Protein AF-A0A9X4E853-F1 (afdb_monomer_lite)

Sequence (182 aa):
MMPSLALTYIICTSGGLYPSREPGSDPTDFEGIIGEVRQTALNFVPTDWLPCQGQALPISTYPTLYAVLGVAYGGDGKTTFNLPDLGGRVAIGAGTGPGLTSRQVGAVMGEAAVALTVGQIPPHTHQLTAWQAQQTAQTVKVPTASTGLAGNGAPLYTRAQPTHGRNPVDTRRARDASNNAP

pLDDT: mean 74.25, std 20.21, range [35.31, 98.0]

Structure (mmCIF, N/CA/C/O backbone):
data_AF-A0A9X4E853-F1
#
_entry.id   AF-A0A9X4E853-F1
#
loop_
_atom_site.group_PDB
_atom_site.id
_atom_site.type_symbol
_atom_site.label_atom_id
_atom_site.label_alt_id
_atom_site.label_comp_id
_atom_site.label_asym_id
_atom_site.label_entity_id
_atom_site.label_seq_id
_atom_site.pdbx_PDB_ins_code
_atom_site.Cartn_x
_atom_site.Cartn_y
_atom_site.Cartn_z
_atom_site.occupancy
_atom_site.B_iso_or_equiv
_atom_site.auth_seq_id
_atom_site.auth_comp_id
_atom_site.auth_asym_id
_atom_site.auth_atom_id
_atom_site.pdbx_PDB_model_num
ATOM 1 N N . MET A 1 1 ? -6.868 20.260 18.546 1.00 45.91 1 MET A N 1
ATOM 2 C CA . MET A 1 1 ? -6.279 19.608 17.360 1.00 45.91 1 MET A CA 1
ATOM 3 C C . MET A 1 1 ? -5.020 18.905 17.837 1.00 45.91 1 MET A C 1
ATOM 5 O O . MET A 1 1 ? -4.182 19.570 18.428 1.00 45.91 1 MET A O 1
ATOM 9 N N . MET A 1 2 ? -4.949 17.579 17.732 1.00 41.88 2 MET A N 1
ATOM 10 C CA . MET A 1 2 ? -3.750 16.822 18.112 1.00 41.88 2 MET A CA 1
ATOM 11 C C . MET A 1 2 ? -2.748 16.856 16.947 1.00 41.88 2 MET A C 1
ATOM 13 O O . MET A 1 2 ? -3.188 16.704 15.806 1.00 41.88 2 MET A O 1
ATOM 17 N N . PRO A 1 3 ? -1.447 17.096 17.178 1.00 48.84 3 PRO A N 1
ATOM 18 C CA . PRO A 1 3 ? -0.462 17.059 16.104 1.00 48.84 3 PRO A CA 1
ATOM 19 C C . PRO A 1 3 ? -0.260 15.611 15.631 1.00 48.84 3 PRO A C 1
ATOM 21 O O . PRO A 1 3 ? -0.059 14.713 16.445 1.00 48.84 3 PRO A O 1
ATOM 24 N N . SER A 1 4 ? -0.306 15.386 14.317 1.00 65.50 4 SER A N 1
ATOM 25 C CA . SER A 1 4 ? 0.063 14.116 13.680 1.00 65.50 4 SER A CA 1
ATOM 26 C C . SER A 1 4 ? 1.268 14.331 12.772 1.00 65.50 4 SER A C 1
ATOM 28 O O . SER A 1 4 ? 1.278 15.283 11.991 1.00 65.50 4 SER A O 1
ATOM 30 N N . LEU A 1 5 ? 2.253 13.436 12.831 1.00 68.38 5 LEU A N 1
ATOM 31 C CA . LEU A 1 5 ? 3.346 13.406 11.863 1.00 68.38 5 LEU A CA 1
ATOM 32 C C . LEU A 1 5 ? 2.912 12.560 10.661 1.00 68.38 5 LEU A C 1
ATOM 34 O O . LEU A 1 5 ? 2.758 11.346 10.782 1.00 68.38 5 LEU A O 1
ATOM 38 N N . ALA A 1 6 ? 2.683 13.201 9.515 1.00 71.00 6 ALA A N 1
ATOM 39 C CA . ALA A 1 6 ? 2.473 12.487 8.261 1.00 71.00 6 ALA A CA 1
ATOM 40 C C . ALA A 1 6 ? 3.827 11.958 7.767 1.00 71.00 6 ALA A C 1
ATOM 42 O O . ALA A 1 6 ? 4.751 12.739 7.547 1.00 71.00 6 ALA A O 1
ATOM 43 N N . LEU A 1 7 ? 3.946 10.637 7.634 1.00 84.50 7 LEU A N 1
ATOM 44 C CA . LEU A 1 7 ? 5.133 9.973 7.098 1.00 84.50 7 LEU A CA 1
ATOM 45 C C . LEU A 1 7 ? 4.858 9.504 5.673 1.00 84.50 7 LEU A C 1
ATOM 47 O O . LEU A 1 7 ? 3.775 8.999 5.378 1.00 84.50 7 LEU A O 1
ATOM 51 N N . THR A 1 8 ? 5.864 9.629 4.817 1.00 86.69 8 THR A N 1
ATOM 52 C CA . THR A 1 8 ? 5.819 9.148 3.436 1.00 86.69 8 THR A CA 1
ATOM 53 C C . THR A 1 8 ? 6.522 7.800 3.353 1.00 86.69 8 THR A C 1
ATOM 55 O O . THR A 1 8 ? 7.567 7.606 3.972 1.00 86.69 8 THR A O 1
ATOM 58 N N . TYR A 1 9 ? 5.967 6.868 2.579 1.00 92.31 9 TYR A N 1
ATOM 59 C CA . TYR A 1 9 ? 6.644 5.617 2.246 1.00 92.31 9 TYR A CA 1
ATOM 60 C C . TYR A 1 9 ? 7.437 5.780 0.951 1.00 92.31 9 TYR A C 1
ATOM 62 O O . TYR A 1 9 ? 6.903 6.266 -0.049 1.00 92.31 9 TYR A O 1
ATOM 70 N N . ILE A 1 10 ? 8.694 5.351 0.973 1.00 92.88 10 ILE A N 1
ATOM 71 C CA . ILE A 1 10 ? 9.585 5.314 -0.187 1.00 92.88 10 ILE A CA 1
ATOM 72 C C . ILE A 1 10 ? 10.124 3.898 -0.387 1.00 92.88 10 ILE A C 1
ATOM 74 O O . ILE A 1 10 ? 10.272 3.156 0.584 1.00 92.88 10 ILE A O 1
ATOM 78 N N . ILE A 1 11 ? 10.427 3.541 -1.632 1.00 93.44 11 ILE A N 1
ATOM 79 C CA . ILE A 1 11 ? 10.999 2.254 -2.023 1.00 93.44 11 ILE A CA 1
ATOM 80 C C . ILE A 1 11 ? 12.303 2.445 -2.794 1.00 93.44 11 ILE A C 1
ATOM 82 O O . ILE A 1 11 ? 12.380 3.302 -3.676 1.00 93.44 11 ILE A O 1
ATOM 86 N N . CYS A 1 12 ? 13.321 1.656 -2.458 1.00 91.62 12 CYS A N 1
ATOM 87 C CA . CYS A 1 12 ? 14.605 1.671 -3.152 1.00 91.62 12 CYS A CA 1
ATOM 88 C C . CYS A 1 12 ? 14.464 1.001 -4.526 1.00 91.62 12 CYS A C 1
ATOM 90 O O . CYS A 1 12 ? 13.973 -0.126 -4.637 1.00 91.62 12 CYS A O 1
ATOM 92 N N . THR A 1 13 ? 14.866 1.714 -5.577 1.00 89.00 13 THR A N 1
ATOM 93 C CA . THR A 1 13 ? 14.593 1.366 -6.982 1.00 89.00 13 THR A CA 1
ATOM 94 C C . THR A 1 13 ? 15.834 1.082 -7.814 1.00 89.00 13 THR A C 1
ATOM 96 O O . THR A 1 13 ? 15.767 0.307 -8.768 1.00 89.00 13 THR A O 1
ATOM 99 N N . SER A 1 14 ? 16.961 1.664 -7.430 1.00 78.56 14 SER A N 1
ATOM 100 C CA . SER A 1 14 ? 18.275 1.503 -8.049 1.00 78.56 14 SER A CA 1
ATOM 101 C C . SER A 1 14 ? 19.347 1.776 -6.993 1.00 78.56 14 SER A C 1
ATOM 103 O O . SER A 1 14 ? 18.995 2.011 -5.842 1.00 78.56 14 SER A O 1
ATOM 105 N N . GLY A 1 15 ? 20.635 1.645 -7.321 1.00 66.81 15 GLY A N 1
ATOM 106 C CA . GLY A 1 15 ? 21.753 1.998 -6.426 1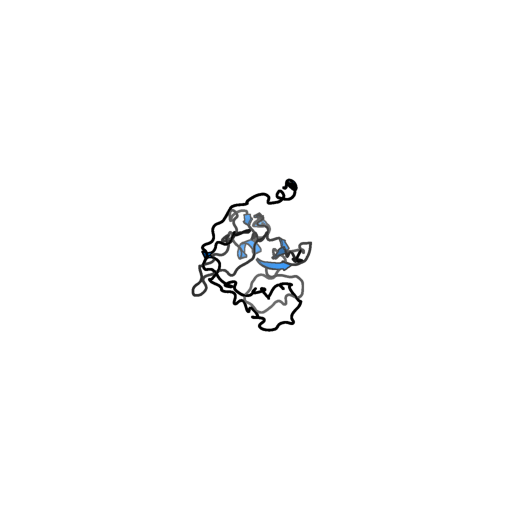.00 66.81 15 GLY A CA 1
ATOM 107 C C . GLY A 1 15 ? 21.933 1.124 -5.179 1.00 66.81 15 GLY A C 1
ATOM 108 O O . GLY A 1 15 ? 23.014 1.083 -4.622 1.00 66.81 15 GLY A O 1
AT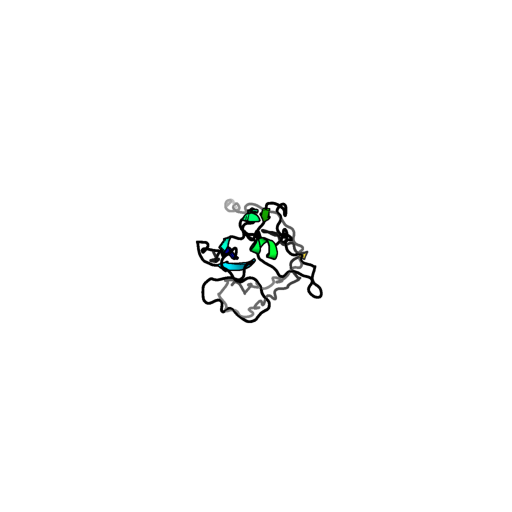OM 109 N N . GLY A 1 16 ? 20.905 0.391 -4.764 1.00 65.75 16 GLY A N 1
ATOM 110 C CA . GLY A 1 16 ? 20.929 -0.474 -3.606 1.00 65.75 16 GLY A CA 1
ATOM 111 C C . GLY A 1 16 ? 21.565 -1.835 -3.846 1.00 65.75 16 GLY A C 1
ATOM 112 O O . GLY A 1 16 ? 21.668 -2.327 -4.975 1.00 65.75 16 GLY A O 1
ATOM 113 N N . LEU A 1 17 ? 21.911 -2.497 -2.750 1.00 72.50 17 LEU A N 1
ATOM 114 C CA . LEU A 1 17 ? 22.372 -3.877 -2.777 1.00 72.50 17 LEU A CA 1
ATOM 115 C C . LEU A 1 17 ? 21.238 -4.780 -3.262 1.00 72.50 17 LEU A C 1
ATOM 117 O O . LEU A 1 17 ? 20.084 -4.656 -2.838 1.00 72.50 17 LEU A O 1
ATOM 121 N N . TYR A 1 18 ? 21.559 -5.714 -4.154 1.00 73.88 18 TYR A N 1
ATOM 122 C CA . TYR A 1 18 ? 20.631 -6.799 -4.448 1.00 73.88 18 TYR A CA 1
ATOM 123 C C . TYR A 1 18 ? 20.421 -7.617 -3.163 1.00 73.88 18 TYR A C 1
ATOM 125 O O . TYR A 1 18 ? 21.410 -7.855 -2.466 1.00 73.88 18 TYR A O 1
ATOM 133 N N . PRO A 1 19 ? 19.193 -8.068 -2.836 1.00 64.75 19 PRO A N 1
ATOM 134 C CA . PRO A 1 19 ? 18.938 -8.898 -1.659 1.00 64.75 19 PRO A CA 1
ATOM 135 C C . PRO A 1 19 ? 19.620 -10.270 -1.801 1.00 64.75 19 PRO A C 1
ATOM 137 O O . PRO A 1 19 ? 19.007 -11.267 -2.184 1.00 64.75 19 PRO A O 1
ATOM 140 N N . SER A 1 20 ? 20.918 -10.324 -1.519 1.00 64.69 20 SER A N 1
ATOM 141 C CA . SER A 1 20 ? 21.688 -11.548 -1.366 1.00 64.69 20 SER A CA 1
ATOM 142 C C . SER A 1 20 ? 21.587 -12.007 0.089 1.00 64.69 20 SER A C 1
ATOM 144 O O . SER A 1 20 ? 21.428 -11.217 1.017 1.00 64.69 20 SER A O 1
ATOM 146 N N . ARG A 1 21 ? 21.634 -13.322 0.306 1.00 63.00 21 ARG A N 1
ATOM 147 C CA . ARG A 1 21 ? 21.670 -13.900 1.660 1.00 63.00 21 ARG A CA 1
ATOM 148 C C . ARG A 1 21 ? 23.082 -13.886 2.255 1.00 63.00 21 ARG A C 1
ATOM 150 O O . ARG A 1 21 ? 23.276 -14.411 3.348 1.00 63.00 21 ARG A O 1
ATOM 157 N N . GLU A 1 22 ? 24.047 -13.337 1.523 1.00 62.09 22 GLU A N 1
ATOM 158 C CA . GLU A 1 22 ? 25.456 -13.369 1.887 1.00 62.09 22 GLU A CA 1
ATOM 159 C C . GLU A 1 22 ? 25.782 -12.217 2.848 1.00 62.09 22 GLU A C 1
ATOM 161 O O . GLU A 1 22 ? 25.396 -11.073 2.594 1.00 62.09 22 GLU A O 1
ATOM 166 N N . PRO A 1 23 ? 26.486 -12.485 3.958 1.00 55.41 23 PRO A N 1
ATOM 167 C CA . PRO A 1 23 ? 26.860 -11.461 4.921 1.00 55.41 23 PRO A CA 1
ATOM 168 C C . PRO A 1 23 ? 28.006 -10.617 4.350 1.00 55.41 23 PRO A C 1
ATOM 170 O O . PRO A 1 23 ? 29.175 -10.952 4.529 1.00 55.41 23 PRO A O 1
ATOM 173 N N . GLY A 1 24 ? 27.702 -9.531 3.640 1.00 59.03 24 GLY A N 1
ATOM 174 C CA . GLY A 1 24 ? 28.766 -8.655 3.153 1.00 59.03 24 GLY A CA 1
ATOM 175 C C . GLY A 1 24 ? 28.336 -7.546 2.211 1.00 59.03 24 GLY A C 1
ATOM 176 O O . GLY A 1 24 ? 28.472 -7.697 1.003 1.00 59.03 24 GLY A O 1
ATOM 177 N N . SER A 1 25 ? 27.912 -6.426 2.792 1.00 59.41 25 SER A N 1
ATOM 178 C CA . SER A 1 25 ? 28.108 -5.059 2.285 1.00 59.41 25 SER A CA 1
ATOM 179 C C . SER A 1 25 ? 27.418 -4.121 3.270 1.00 59.41 25 SER A C 1
ATOM 181 O O . SER A 1 25 ? 26.196 -4.147 3.417 1.00 59.41 25 SER A O 1
ATOM 183 N N . ASP A 1 26 ? 28.230 -3.392 4.024 1.00 56.06 26 ASP A N 1
ATOM 184 C CA . ASP A 1 26 ? 27.796 -2.462 5.062 1.00 56.06 26 ASP A CA 1
ATOM 185 C C . ASP A 1 26 ? 26.952 -1.345 4.409 1.00 56.06 26 ASP A C 1
ATOM 187 O O . ASP A 1 26 ? 27.443 -0.729 3.462 1.00 56.06 26 ASP A O 1
ATOM 191 N N . PRO A 1 27 ? 25.699 -1.080 4.834 1.00 60.38 27 PRO A N 1
ATOM 192 C CA . PRO A 1 27 ? 24.882 0.001 4.284 1.00 60.38 27 PRO A CA 1
ATOM 193 C C . PRO A 1 27 ? 25.358 1.343 4.858 1.00 60.38 27 PRO A C 1
ATOM 195 O O . PRO A 1 27 ? 24.667 1.999 5.638 1.00 60.38 27 PRO A O 1
ATOM 198 N N . THR A 1 28 ? 26.590 1.733 4.537 1.00 57.72 28 THR A N 1
ATOM 199 C CA . THR A 1 28 ? 27.186 2.999 4.969 1.00 57.72 28 THR A CA 1
ATOM 200 C C . THR A 1 28 ? 26.929 4.080 3.929 1.00 57.72 28 THR A C 1
ATOM 202 O O . THR A 1 28 ? 27.868 4.564 3.318 1.00 57.72 28 THR A O 1
ATOM 205 N N . ASP A 1 29 ? 25.646 4.378 3.711 1.00 57.94 29 ASP A N 1
ATOM 206 C CA . ASP A 1 29 ? 25.037 5.576 3.113 1.00 57.94 29 ASP A CA 1
ATOM 207 C C . ASP A 1 29 ? 23.516 5.300 3.013 1.00 57.94 29 ASP A C 1
ATOM 209 O O . ASP A 1 29 ? 23.052 4.228 3.400 1.00 57.94 29 ASP A O 1
ATOM 213 N N . PHE A 1 30 ? 22.680 6.214 2.501 1.00 58.09 30 PHE A N 1
ATOM 214 C CA . PHE A 1 30 ? 21.254 5.924 2.216 1.00 58.09 30 PHE A CA 1
ATOM 215 C C . PHE A 1 30 ? 21.036 4.818 1.148 1.00 58.09 30 PHE A C 1
ATOM 217 O O . PHE A 1 30 ? 19.915 4.660 0.655 1.00 58.09 30 PHE A O 1
ATOM 224 N N . GLU A 1 31 ? 22.071 4.042 0.811 1.00 65.81 31 GLU A N 1
ATOM 225 C CA . GLU A 1 31 ? 21.984 2.790 0.067 1.00 65.81 31 GLU A CA 1
ATOM 226 C C . GLU A 1 31 ? 20.987 1.853 0.766 1.00 65.81 31 GLU A C 1
ATOM 228 O O . GLU A 1 31 ? 21.163 1.397 1.899 1.00 65.81 31 GLU A O 1
ATOM 233 N N . GLY A 1 32 ? 19.847 1.650 0.111 1.00 73.44 32 GLY A N 1
ATOM 234 C CA . GLY A 1 32 ? 18.850 0.665 0.512 1.00 73.44 32 GLY A CA 1
ATOM 235 C C . GLY A 1 32 ? 19.157 -0.696 -0.086 1.00 73.44 32 GLY A C 1
ATOM 236 O O . GLY A 1 32 ? 20.014 -0.834 -0.951 1.00 73.44 32 GLY A O 1
ATOM 237 N N . ILE A 1 33 ? 18.419 -1.714 0.329 1.00 85.44 33 ILE A N 1
ATOM 238 C CA . ILE A 1 33 ? 18.312 -2.944 -0.462 1.00 85.44 33 ILE A CA 1
ATOM 239 C C . ILE A 1 33 ? 17.260 -2.700 -1.549 1.00 85.44 33 ILE A C 1
ATOM 241 O O . ILE A 1 33 ? 16.214 -2.117 -1.271 1.00 85.44 33 ILE A O 1
ATOM 245 N N . ILE A 1 34 ? 17.489 -3.138 -2.789 1.00 89.50 34 ILE A N 1
ATOM 246 C CA . ILE A 1 34 ? 16.491 -2.960 -3.861 1.00 89.50 34 ILE A CA 1
ATOM 247 C C . ILE A 1 34 ? 15.167 -3.627 -3.451 1.00 89.50 34 ILE A C 1
ATOM 249 O O . ILE A 1 34 ? 15.135 -4.808 -3.104 1.00 89.50 34 ILE A O 1
ATOM 253 N N . GLY A 1 35 ? 14.067 -2.868 -3.501 1.00 90.44 35 GLY A N 1
ATOM 254 C CA . GLY A 1 35 ? 12.746 -3.300 -3.032 1.00 90.44 35 GLY A CA 1
ATOM 255 C C . GLY A 1 35 ? 12.470 -3.041 -1.545 1.00 90.44 35 GLY A C 1
ATOM 256 O O . GLY A 1 35 ? 11.354 -3.282 -1.085 1.00 90.44 35 GLY A O 1
ATOM 257 N N . GLU A 1 36 ? 13.441 -2.519 -0.793 1.00 90.75 36 GLU A N 1
ATOM 258 C CA . GLU A 1 36 ? 13.249 -2.085 0.589 1.00 90.75 36 GLU A CA 1
ATOM 259 C C . GLU A 1 36 ? 12.290 -0.897 0.658 1.00 90.75 36 GLU A C 1
ATOM 261 O O . GLU A 1 36 ? 12.449 0.083 -0.070 1.00 90.75 36 GLU A O 1
ATOM 266 N N . VAL A 1 37 ? 11.328 -0.967 1.581 1.00 91.88 37 VAL A N 1
ATOM 267 C CA . VAL A 1 37 ? 10.378 0.111 1.861 1.00 91.88 37 VAL A CA 1
ATOM 268 C C . VAL A 1 37 ? 10.725 0.767 3.194 1.00 91.88 37 VAL A C 1
ATOM 270 O O . VAL A 1 37 ? 10.798 0.090 4.219 1.00 91.88 37 VAL A O 1
ATOM 273 N N . ARG A 1 38 ? 10.877 2.095 3.200 1.00 89.31 38 ARG A N 1
ATOM 274 C CA . ARG A 1 38 ? 11.126 2.897 4.408 1.00 89.31 38 ARG A CA 1
ATOM 275 C C . ARG A 1 38 ? 10.040 3.945 4.604 1.00 89.31 38 ARG A C 1
ATOM 277 O O . ARG A 1 38 ? 9.544 4.530 3.642 1.00 89.31 38 ARG A O 1
ATOM 284 N N . GLN A 1 39 ? 9.710 4.217 5.864 1.00 90.25 39 GLN A N 1
ATOM 285 C CA . GLN A 1 39 ? 8.978 5.425 6.236 1.00 90.25 39 GLN A CA 1
ATOM 286 C C . GLN A 1 39 ? 9.961 6.564 6.460 1.00 90.25 39 GLN A C 1
ATOM 288 O O . GLN A 1 39 ? 10.980 6.394 7.127 1.00 90.25 39 GLN A O 1
ATOM 293 N N . THR A 1 40 ? 9.633 7.734 5.932 1.00 87.38 40 THR A N 1
ATOM 294 C CA . THR A 1 40 ? 10.454 8.928 6.073 1.00 87.38 40 THR A CA 1
ATOM 295 C C . THR A 1 40 ? 9.609 10.151 6.410 1.00 87.38 40 THR A C 1
ATOM 297 O O . THR A 1 40 ? 8.458 10.269 5.987 1.00 87.38 40 THR A O 1
ATOM 300 N N . ALA A 1 41 ? 10.192 11.061 7.190 1.00 88.12 41 ALA A N 1
ATOM 301 C CA . ALA A 1 41 ? 9.646 12.390 7.465 1.00 88.12 41 ALA A CA 1
ATOM 302 C C . ALA A 1 41 ? 10.180 13.453 6.483 1.00 88.12 41 ALA A C 1
ATOM 304 O O . ALA A 1 41 ? 9.862 14.634 6.620 1.00 88.12 41 ALA A O 1
ATOM 305 N N . LEU A 1 42 ? 11.017 13.053 5.517 1.00 84.62 42 LEU A N 1
ATOM 306 C CA . LEU A 1 42 ? 11.533 13.947 4.484 1.00 84.62 42 LEU A CA 1
ATOM 307 C C . LEU A 1 42 ? 10.394 14.440 3.582 1.00 84.62 42 LEU A C 1
ATOM 309 O O . LEU A 1 42 ? 9.469 13.699 3.248 1.00 84.62 42 LEU A O 1
ATOM 313 N N . ASN A 1 43 ? 10.493 15.697 3.152 1.00 85.44 43 ASN A N 1
ATOM 314 C CA . ASN A 1 43 ? 9.575 16.323 2.196 1.00 85.44 43 ASN A CA 1
ATOM 315 C C . ASN A 1 43 ? 10.000 16.123 0.728 1.00 85.44 43 ASN A C 1
ATOM 317 O O . ASN A 1 43 ? 9.375 16.677 -0.172 1.00 85.44 43 ASN A O 1
ATOM 321 N N . PHE A 1 44 ? 11.061 15.355 0.488 1.00 87.12 44 PHE A N 1
ATOM 322 C CA . PHE A 1 44 ? 11.550 14.987 -0.834 1.00 87.12 44 PHE A CA 1
ATOM 323 C C . PHE A 1 44 ? 11.904 13.498 -0.859 1.00 87.12 44 PHE A C 1
ATOM 325 O O . PHE A 1 44 ? 12.091 12.870 0.186 1.00 87.12 44 PHE A O 1
ATOM 332 N N . VAL A 1 45 ? 12.006 12.942 -2.064 1.00 88.44 45 VAL A N 1
ATOM 333 C CA . VAL A 1 45 ? 12.439 11.561 -2.283 1.00 88.44 45 VAL A CA 1
ATOM 334 C C . VAL A 1 45 ? 13.912 11.585 -2.707 1.00 88.44 45 VAL A C 1
ATOM 336 O O . VAL A 1 45 ? 14.226 12.269 -3.683 1.00 88.44 45 VAL A O 1
ATOM 339 N N . PRO A 1 46 ? 14.821 10.919 -1.972 1.00 86.50 46 PRO A N 1
ATOM 340 C CA . PRO A 1 46 ? 16.235 10.848 -2.341 1.00 86.50 46 PRO A CA 1
ATOM 341 C C . PRO A 1 46 ? 16.459 10.173 -3.702 1.00 86.50 46 PRO A C 1
ATOM 343 O O . PRO A 1 46 ? 15.614 9.408 -4.167 1.00 86.50 46 PRO A O 1
ATOM 346 N N . THR A 1 47 ? 17.622 10.417 -4.316 1.00 86.56 47 THR A N 1
ATOM 347 C CA . THR A 1 47 ? 18.084 9.665 -5.497 1.00 86.56 47 THR A CA 1
ATOM 348 C C . THR A 1 47 ? 18.015 8.171 -5.224 1.00 86.56 47 THR A C 1
ATOM 350 O O . THR A 1 47 ? 18.253 7.764 -4.094 1.00 86.56 47 THR A O 1
ATOM 353 N N . ASP A 1 48 ? 17.689 7.378 -6.246 1.00 88.38 48 ASP A N 1
ATOM 354 C CA . ASP A 1 48 ? 17.534 5.921 -6.174 1.00 88.38 48 ASP A CA 1
ATOM 355 C C . ASP A 1 48 ? 16.301 5.413 -5.412 1.00 88.38 48 ASP A C 1
ATOM 357 O O . ASP A 1 48 ? 16.026 4.210 -5.401 1.00 88.38 48 ASP A O 1
ATOM 361 N N . TRP A 1 49 ? 15.485 6.312 -4.866 1.00 91.25 49 TRP A N 1
ATOM 362 C CA . TRP A 1 49 ? 14.214 5.989 -4.228 1.00 91.25 49 TRP A CA 1
ATOM 363 C C . TRP A 1 49 ? 13.037 6.546 -5.031 1.00 91.25 49 TRP A C 1
ATOM 365 O O . TRP A 1 49 ? 13.145 7.551 -5.731 1.00 91.25 49 TRP A O 1
ATOM 375 N N . LEU A 1 50 ? 11.876 5.908 -4.900 1.00 94.25 50 LEU A N 1
ATOM 376 C CA . LEU A 1 50 ? 10.603 6.411 -5.418 1.00 94.25 50 LEU A CA 1
ATOM 377 C C . LEU A 1 50 ? 9.530 6.365 -4.326 1.00 94.25 50 LEU A C 1
ATOM 379 O O . LEU A 1 50 ? 9.603 5.519 -3.437 1.00 94.25 50 LEU A O 1
ATOM 383 N N . PRO A 1 51 ? 8.521 7.250 -4.356 1.00 93.94 51 PRO A N 1
ATOM 384 C CA . PRO A 1 51 ? 7.431 7.194 -3.390 1.00 93.94 51 PRO A CA 1
ATOM 385 C C . PRO A 1 51 ? 6.527 5.982 -3.671 1.00 93.94 51 PRO A C 1
ATOM 387 O O . PRO A 1 51 ? 6.267 5.652 -4.827 1.00 93.94 51 PRO A O 1
ATOM 390 N N . CYS A 1 52 ? 6.005 5.332 -2.631 1.00 94.38 52 CYS A N 1
ATOM 391 C CA . CYS A 1 52 ? 5.068 4.210 -2.767 1.00 94.38 52 CYS A CA 1
ATOM 392 C C . CYS A 1 52 ? 3.641 4.718 -3.044 1.00 94.38 52 CYS A C 1
ATOM 394 O O . CYS A 1 52 ? 2.796 4.704 -2.149 1.00 94.38 52 CYS A O 1
ATOM 396 N N . GLN A 1 53 ? 3.384 5.205 -4.263 1.00 93.75 53 GLN A N 1
ATOM 397 C CA . GLN A 1 53 ? 2.080 5.741 -4.695 1.00 93.75 53 GLN A CA 1
ATOM 398 C C . GLN A 1 53 ? 1.439 4.947 -5.846 1.00 93.75 53 GLN A C 1
ATOM 400 O O . GLN A 1 53 ? 0.636 5.478 -6.609 1.00 93.75 53 GLN A O 1
ATOM 405 N N . GLY A 1 54 ? 1.801 3.672 -6.008 1.00 94.56 54 GLY A N 1
ATOM 406 C CA . GLY A 1 54 ? 1.153 2.802 -6.993 1.00 94.56 54 GLY A CA 1
ATOM 407 C C . GLY A 1 54 ? 1.510 3.066 -8.459 1.00 94.56 54 GLY A C 1
ATOM 408 O O . GLY A 1 54 ? 0.864 2.496 -9.338 1.00 94.56 54 GLY A O 1
ATOM 409 N N . GLN A 1 55 ? 2.503 3.916 -8.758 1.00 95.62 55 GLN A N 1
ATOM 410 C CA . GLN A 1 55 ? 2.858 4.204 -10.150 1.00 95.62 55 GLN A CA 1
ATOM 411 C C . GLN A 1 55 ? 3.338 2.956 -10.912 1.00 95.62 55 GLN A C 1
ATOM 413 O O . GLN A 1 55 ? 4.017 2.089 -10.353 1.00 95.62 55 GLN A O 1
ATOM 418 N N . ALA A 1 56 ? 3.021 2.914 -12.208 1.00 97.44 56 ALA A N 1
ATOM 419 C CA . ALA A 1 56 ? 3.547 1.930 -13.146 1.00 97.44 56 ALA A CA 1
ATOM 420 C C . ALA A 1 56 ? 4.959 2.328 -13.593 1.00 97.44 56 ALA A C 1
ATOM 422 O O . ALA A 1 56 ? 5.180 3.454 -14.043 1.00 97.44 56 ALA A O 1
ATOM 423 N N . LEU A 1 57 ? 5.906 1.399 -13.491 1.00 97.25 57 LEU A N 1
ATOM 424 C CA . LEU A 1 57 ? 7.292 1.576 -13.901 1.00 97.25 57 LEU A CA 1
ATOM 425 C C . LEU A 1 57 ? 7.643 0.663 -15.078 1.00 97.25 57 LEU A C 1
ATOM 427 O O . LEU A 1 57 ? 7.217 -0.495 -15.106 1.00 97.25 57 LEU A O 1
ATOM 431 N N . PRO A 1 58 ? 8.450 1.146 -16.038 1.00 97.69 58 PRO A N 1
ATOM 432 C CA . PRO A 1 58 ? 8.925 0.328 -17.143 1.00 97.69 58 PRO A CA 1
ATOM 433 C C . PRO A 1 58 ? 9.957 -0.704 -16.670 1.00 97.69 58 PRO A C 1
ATOM 435 O O . PRO A 1 58 ? 10.973 -0.362 -16.058 1.00 97.69 58 PRO A O 1
ATOM 438 N N . ILE A 1 59 ? 9.731 -1.973 -17.023 1.00 97.38 59 ILE A N 1
ATOM 439 C CA . ILE A 1 59 ? 10.628 -3.096 -16.695 1.00 97.38 59 ILE A CA 1
ATOM 440 C C . ILE A 1 59 ? 12.013 -2.883 -17.315 1.00 97.38 59 ILE A C 1
ATOM 442 O O . ILE A 1 59 ? 13.019 -3.213 -16.698 1.00 97.38 59 ILE A O 1
ATOM 446 N N . SER A 1 60 ? 12.083 -2.278 -18.505 1.00 96.94 60 SER A N 1
ATOM 447 C CA . SER A 1 60 ? 13.349 -1.983 -19.187 1.00 96.94 60 SER A CA 1
ATOM 448 C C . SER A 1 60 ? 14.262 -1.042 -18.400 1.00 96.94 60 SER A C 1
ATOM 450 O O . SER A 1 60 ? 15.476 -1.098 -18.567 1.00 96.94 60 SER A O 1
ATOM 452 N N . THR A 1 61 ? 13.691 -0.171 -17.565 1.00 95.25 61 THR A N 1
ATOM 453 C CA . THR A 1 61 ? 14.445 0.799 -16.757 1.00 95.25 61 THR A CA 1
ATOM 454 C C . THR A 1 61 ? 14.741 0.260 -15.361 1.00 95.25 61 THR A C 1
ATOM 456 O O . THR A 1 61 ? 15.808 0.536 -14.825 1.00 95.25 61 THR A O 1
ATOM 459 N N . TYR A 1 62 ? 13.838 -0.544 -14.792 1.00 94.88 62 TYR A N 1
ATOM 460 C CA . TYR A 1 62 ? 13.968 -1.094 -13.438 1.00 94.88 62 TYR A CA 1
ATOM 461 C C . TYR A 1 62 ? 13.920 -2.635 -13.415 1.00 94.88 62 TYR A C 1
ATOM 463 O O . TYR A 1 62 ? 13.100 -3.215 -12.695 1.00 94.88 62 TYR A O 1
ATOM 471 N N . PRO A 1 63 ? 14.787 -3.334 -14.175 1.00 94.62 63 PRO A N 1
ATOM 472 C CA . PRO A 1 63 ? 14.710 -4.789 -14.314 1.00 94.62 63 PRO A CA 1
ATOM 473 C C . PRO A 1 63 ? 14.990 -5.514 -12.993 1.00 94.62 63 PRO A C 1
ATOM 475 O O . PRO A 1 63 ? 14.361 -6.525 -12.690 1.00 94.62 63 PRO A O 1
ATOM 478 N N . THR A 1 64 ? 15.895 -4.974 -12.174 1.00 92.50 64 THR A N 1
ATOM 479 C CA . THR A 1 64 ? 16.259 -5.554 -10.877 1.00 92.50 64 THR A CA 1
ATOM 480 C C . THR A 1 64 ? 15.130 -5.420 -9.862 1.00 92.50 64 THR A C 1
ATOM 482 O O . THR A 1 64 ? 14.821 -6.375 -9.157 1.00 92.50 64 THR A O 1
ATOM 485 N N . LEU A 1 65 ? 14.461 -4.263 -9.819 1.00 94.00 65 LEU A N 1
ATOM 486 C CA . LEU A 1 65 ? 13.297 -4.072 -8.955 1.00 94.00 65 LEU A CA 1
ATOM 487 C C . LEU A 1 65 ? 12.129 -4.963 -9.392 1.00 94.00 65 LEU A C 1
ATOM 489 O O . LEU A 1 65 ? 11.463 -5.558 -8.546 1.00 94.00 65 LEU A O 1
ATOM 493 N N . TYR A 1 66 ? 11.919 -5.114 -10.704 1.00 95.75 66 TYR A N 1
ATOM 494 C CA . TYR A 1 66 ? 10.941 -6.058 -11.239 1.00 95.75 66 TYR A CA 1
ATOM 495 C C . TYR A 1 66 ? 11.250 -7.504 -10.832 1.00 95.75 66 TYR A C 1
ATOM 497 O O . TYR A 1 66 ? 10.337 -8.234 -10.461 1.00 95.75 66 TYR A O 1
ATOM 505 N N . ALA A 1 67 ? 12.519 -7.922 -10.830 1.00 93.69 67 ALA A N 1
ATOM 506 C CA . ALA A 1 67 ? 12.896 -9.261 -10.375 1.00 93.69 67 ALA A CA 1
ATOM 507 C C . ALA A 1 67 ? 12.540 -9.514 -8.895 1.00 93.69 67 ALA A C 1
ATOM 509 O O . ALA A 1 67 ? 12.272 -10.654 -8.521 1.00 93.69 67 ALA A O 1
ATOM 510 N N . VAL A 1 68 ? 12.505 -8.460 -8.070 1.00 92.56 68 VAL A N 1
ATOM 511 C CA . VAL A 1 68 ? 12.137 -8.539 -6.648 1.00 92.56 68 VAL A CA 1
ATOM 512 C C . VAL A 1 68 ? 10.618 -8.501 -6.442 1.00 92.56 68 VAL A C 1
ATOM 514 O O . VAL A 1 68 ? 10.082 -9.318 -5.696 1.00 92.56 68 VAL A O 1
ATOM 517 N N . LEU A 1 69 ? 9.909 -7.560 -7.076 1.00 94.12 69 LEU A N 1
ATOM 518 C CA . LEU A 1 69 ? 8.475 -7.334 -6.828 1.00 94.12 69 LEU A CA 1
ATOM 519 C C . LEU A 1 69 ? 7.548 -8.122 -7.763 1.00 94.12 69 LEU A C 1
ATOM 521 O O . LEU A 1 69 ? 6.395 -8.395 -7.415 1.00 94.12 69 LEU A O 1
ATOM 525 N N . GLY A 1 70 ? 8.021 -8.453 -8.962 1.00 95.56 70 GLY A N 1
ATOM 526 C CA . GLY A 1 70 ? 7.201 -8.977 -10.046 1.00 95.56 70 GLY A CA 1
ATOM 527 C C . GLY A 1 70 ? 6.006 -8.069 -10.337 1.00 95.56 70 GLY A C 1
ATOM 528 O O . GLY A 1 70 ? 6.118 -6.846 -10.355 1.00 95.56 70 GLY A O 1
ATOM 529 N N . VAL A 1 71 ? 4.839 -8.685 -10.528 1.00 96.06 71 VAL A N 1
ATOM 530 C CA . VAL A 1 71 ? 3.551 -8.004 -10.760 1.00 96.06 71 VAL A CA 1
ATOM 531 C C . VAL A 1 71 ? 2.643 -8.013 -9.529 1.00 96.06 71 VAL A C 1
ATOM 533 O O . VAL A 1 71 ? 1.428 -7.873 -9.654 1.00 96.06 71 VAL A O 1
ATOM 536 N N . ALA A 1 72 ? 3.201 -8.196 -8.326 1.00 95.06 72 ALA A N 1
ATOM 537 C CA . ALA A 1 72 ? 2.407 -8.347 -7.103 1.00 95.06 72 ALA A CA 1
ATOM 538 C C . ALA A 1 72 ? 1.457 -7.161 -6.843 1.00 95.06 72 ALA A C 1
ATOM 540 O O . ALA A 1 72 ? 0.383 -7.349 -6.281 1.00 95.06 72 ALA A O 1
ATOM 541 N N . TYR A 1 73 ? 1.824 -5.957 -7.289 1.00 95.19 73 TYR A N 1
ATOM 542 C CA . TYR A 1 73 ? 1.028 -4.732 -7.136 1.00 95.19 73 TYR A CA 1
ATOM 543 C C . TYR A 1 73 ? 0.352 -4.278 -8.446 1.00 95.19 73 TYR A C 1
ATOM 545 O O . TYR A 1 73 ? -0.198 -3.179 -8.517 1.00 95.19 73 TYR A O 1
ATOM 553 N N . GLY A 1 74 ? 0.378 -5.116 -9.488 1.00 95.19 74 GLY A N 1
ATOM 554 C CA . GLY A 1 74 ? -0.181 -4.839 -10.812 1.00 95.19 74 GLY A CA 1
ATOM 555 C C . GLY A 1 74 ? 0.872 -4.601 -11.900 1.00 95.19 74 GLY A C 1
ATOM 556 O O . GLY A 1 74 ? 2.065 -4.849 -11.712 1.00 95.19 74 GLY A O 1
ATOM 557 N N . GLY A 1 75 ? 0.404 -4.115 -13.051 1.00 94.69 75 GLY A N 1
ATOM 558 C CA . GLY A 1 75 ? 1.174 -4.004 -14.293 1.00 94.69 75 GLY A CA 1
ATOM 559 C C . GLY A 1 75 ? 0.918 -5.177 -15.244 1.00 94.69 75 GLY A C 1
ATOM 560 O O . GLY A 1 75 ? 0.175 -6.104 -14.923 1.00 94.69 75 GLY A O 1
ATOM 561 N N . ASP A 1 76 ? 1.505 -5.120 -16.438 1.00 95.44 76 ASP A N 1
ATOM 562 C CA . ASP A 1 76 ? 1.299 -6.136 -17.481 1.00 95.44 76 ASP A CA 1
ATOM 563 C C . ASP A 1 76 ? 2.325 -7.286 -17.438 1.00 95.44 76 ASP A C 1
ATOM 565 O O . ASP A 1 76 ? 2.173 -8.274 -18.160 1.00 95.44 76 ASP A O 1
ATOM 569 N N . GLY A 1 77 ? 3.381 -7.155 -16.623 1.00 94.75 77 GLY A N 1
ATOM 570 C CA . GLY A 1 77 ? 4.458 -8.140 -16.481 1.00 94.75 77 GLY A CA 1
ATOM 571 C C . GLY A 1 77 ? 5.316 -8.334 -17.734 1.00 94.75 77 GLY A C 1
ATOM 572 O O . GLY A 1 77 ? 6.113 -9.268 -17.796 1.00 94.75 77 GLY A O 1
ATOM 573 N N . LYS A 1 78 ? 5.145 -7.477 -18.745 1.00 95.81 78 LYS A N 1
ATOM 574 C CA . LYS A 1 78 ? 5.858 -7.536 -20.029 1.00 95.81 78 LYS A CA 1
ATOM 575 C C . LYS A 1 78 ? 6.626 -6.255 -20.290 1.00 95.81 78 LYS A C 1
ATOM 577 O O . LYS A 1 78 ? 7.806 -6.300 -20.619 1.00 95.81 78 LYS A O 1
ATOM 582 N N . THR A 1 79 ? 5.954 -5.122 -20.139 1.00 97.19 79 THR A N 1
ATOM 583 C CA . THR A 1 79 ? 6.519 -3.787 -20.326 1.00 97.19 79 THR A CA 1
ATOM 584 C C . THR A 1 79 ? 6.580 -3.018 -19.015 1.00 97.19 79 THR A C 1
ATOM 586 O O . THR A 1 79 ? 7.503 -2.229 -18.819 1.00 97.19 79 THR A O 1
ATOM 589 N N . THR A 1 80 ? 5.645 -3.273 -18.099 1.00 97.75 80 THR A N 1
ATOM 590 C CA . THR A 1 80 ? 5.459 -2.517 -16.865 1.00 97.75 80 THR A CA 1
ATOM 591 C C . THR A 1 80 ? 5.124 -3.402 -15.670 1.00 97.75 80 THR A C 1
ATOM 593 O O . THR A 1 80 ? 4.544 -4.484 -15.787 1.00 97.75 80 THR A O 1
ATOM 596 N N . PHE A 1 81 ? 5.465 -2.893 -14.495 1.00 98.00 81 PHE A N 1
ATOM 597 C CA . PHE A 1 81 ? 5.043 -3.401 -13.196 1.00 98.00 81 PHE A CA 1
ATOM 598 C C . PHE A 1 81 ? 4.703 -2.217 -12.295 1.00 98.00 81 PHE A C 1
ATOM 600 O O . PHE A 1 81 ? 5.211 -1.115 -12.503 1.00 98.00 81 PHE A O 1
ATOM 607 N N . ASN A 1 82 ? 3.850 -2.426 -11.301 1.00 97.44 82 ASN A N 1
ATOM 608 C CA . ASN A 1 82 ? 3.445 -1.353 -10.397 1.00 97.44 82 ASN A CA 1
ATOM 609 C C . ASN A 1 82 ? 4.207 -1.415 -9.072 1.00 97.44 82 ASN A C 1
ATOM 611 O O . ASN A 1 82 ? 4.557 -2.491 -8.582 1.00 97.44 82 ASN A O 1
ATOM 615 N N . LEU A 1 83 ? 4.416 -0.247 -8.467 1.00 96.12 83 LEU A N 1
ATOM 616 C CA . LEU A 1 83 ? 4.862 -0.143 -7.079 1.00 96.12 83 LEU A CA 1
ATOM 617 C C . LEU A 1 83 ? 3.701 -0.356 -6.094 1.00 96.12 83 LEU A C 1
ATOM 619 O O . LEU A 1 83 ? 2.536 -0.259 -6.485 1.00 96.12 83 LEU A O 1
ATOM 623 N N . PRO A 1 84 ? 3.986 -0.599 -4.802 1.00 94.88 84 PRO A N 1
ATOM 624 C CA . PRO A 1 84 ? 2.966 -0.522 -3.765 1.00 94.88 84 PRO A CA 1
ATOM 625 C C . PRO A 1 84 ? 2.320 0.869 -3.716 1.00 94.88 84 PRO A C 1
ATOM 627 O O . PRO A 1 84 ? 3.002 1.887 -3.857 1.00 94.88 84 PRO A O 1
ATOM 630 N N . ASP A 1 85 ? 1.018 0.911 -3.450 1.00 93.19 85 ASP A N 1
ATOM 631 C CA . ASP A 1 85 ? 0.301 2.129 -3.072 1.00 93.19 85 ASP A CA 1
ATOM 632 C C . ASP A 1 85 ? 0.112 2.143 -1.552 1.00 93.19 85 ASP A C 1
ATOM 634 O O . ASP A 1 85 ? -0.651 1.348 -1.002 1.00 93.19 85 ASP A O 1
ATOM 638 N N . LEU A 1 86 ? 0.841 3.027 -0.871 1.00 91.06 86 LEU A N 1
ATOM 639 C CA . LEU A 1 86 ? 0.753 3.240 0.574 1.00 91.06 86 LEU A CA 1
ATOM 640 C C . LEU A 1 86 ? 0.223 4.642 0.922 1.00 91.06 86 LEU A C 1
ATOM 642 O O . LEU A 1 86 ? 0.310 5.076 2.072 1.00 91.06 86 LEU A O 1
ATOM 646 N N . GLY A 1 87 ? -0.367 5.349 -0.047 1.00 86.62 87 GLY A N 1
ATOM 647 C CA . GLY A 1 87 ? -1.012 6.638 0.181 1.00 86.62 87 GLY A CA 1
ATOM 648 C C . GLY A 1 87 ? -2.231 6.492 1.095 1.00 86.62 87 GLY A C 1
ATOM 649 O O . GLY A 1 87 ? -3.237 5.901 0.714 1.00 86.62 87 GLY A O 1
ATOM 650 N N . GLY A 1 88 ? -2.145 7.003 2.328 1.00 82.94 88 GLY A N 1
ATOM 651 C CA . GLY A 1 88 ? -3.225 6.870 3.317 1.00 82.94 88 GLY A CA 1
ATOM 652 C C . GLY A 1 88 ? -3.444 5.436 3.820 1.00 82.94 88 GLY A C 1
ATOM 653 O O . GLY A 1 88 ? -4.484 5.145 4.408 1.00 82.94 88 GLY A O 1
ATOM 654 N N . ARG A 1 89 ? -2.476 4.539 3.595 1.00 88.12 89 ARG A N 1
ATOM 655 C CA . ARG A 1 89 ? -2.507 3.139 4.032 1.00 88.12 89 ARG A CA 1
ATOM 656 C C . ARG A 1 89 ? -1.310 2.846 4.933 1.00 88.12 89 ARG A C 1
ATOM 658 O O . ARG A 1 89 ? -0.339 3.596 4.984 1.00 88.12 89 ARG A O 1
ATOM 665 N N . VAL A 1 90 ? -1.385 1.732 5.651 1.00 87.50 90 VAL A N 1
ATOM 666 C CA . VAL A 1 90 ? -0.288 1.231 6.483 1.00 87.50 90 VAL A CA 1
ATOM 667 C C . VAL A 1 90 ? 0.157 -0.131 5.976 1.00 87.50 90 VAL A C 1
ATOM 669 O O . VAL A 1 90 ? -0.672 -0.951 5.579 1.00 87.50 90 VAL A O 1
ATOM 672 N N . ALA A 1 91 ? 1.466 -0.370 5.989 1.00 88.69 91 ALA A N 1
ATOM 673 C CA . ALA A 1 91 ? 2.003 -1.689 5.702 1.00 88.69 91 ALA A CA 1
ATOM 674 C C . ALA A 1 91 ? 1.653 -2.657 6.844 1.00 88.69 91 ALA A C 1
ATOM 676 O O . ALA A 1 91 ? 1.715 -2.297 8.021 1.00 88.69 91 ALA A O 1
ATOM 677 N N . ILE A 1 92 ? 1.299 -3.892 6.496 1.00 90.06 92 ILE A N 1
ATOM 678 C CA . ILE A 1 92 ? 1.037 -4.971 7.454 1.00 90.06 92 ILE A CA 1
ATOM 679 C C . ILE A 1 92 ? 1.815 -6.223 7.049 1.00 90.06 92 ILE A C 1
ATOM 681 O O . ILE A 1 92 ? 2.165 -6.394 5.881 1.00 90.06 92 ILE A O 1
ATOM 685 N N . GLY A 1 93 ? 2.068 -7.115 8.007 1.00 88.56 93 GLY A N 1
ATOM 686 C CA . GLY A 1 93 ? 2.750 -8.380 7.739 1.00 88.56 93 GLY A CA 1
ATOM 687 C C . GLY A 1 93 ? 1.957 -9.280 6.785 1.00 88.56 93 GLY A C 1
ATOM 688 O O . GLY A 1 93 ? 0.752 -9.477 6.962 1.00 88.56 93 GLY A O 1
ATOM 689 N N . ALA A 1 94 ? 2.646 -9.837 5.789 1.00 91.50 94 ALA A N 1
ATOM 690 C CA . ALA A 1 94 ? 2.100 -10.859 4.902 1.00 91.50 94 ALA A CA 1
ATOM 691 C C . ALA A 1 94 ? 2.158 -12.257 5.546 1.00 91.50 94 ALA A C 1
ATOM 693 O O . ALA A 1 94 ? 2.947 -12.513 6.455 1.00 91.50 94 ALA A O 1
ATOM 694 N N . GLY A 1 95 ? 1.345 -13.180 5.034 1.00 91.06 95 GLY A N 1
ATOM 695 C CA . GLY A 1 95 ? 1.303 -14.581 5.445 1.00 91.06 95 GLY A CA 1
ATOM 696 C C . GLY A 1 95 ? 0.124 -14.928 6.352 1.00 91.06 95 GLY A C 1
ATOM 697 O O . GLY A 1 95 ? -0.863 -14.198 6.445 1.00 91.06 95 GLY A O 1
ATOM 698 N N . THR A 1 96 ? 0.218 -16.091 6.993 1.00 91.31 96 THR A N 1
ATOM 699 C CA . THR A 1 96 ? -0.829 -16.642 7.861 1.00 91.31 96 THR A CA 1
ATOM 700 C C . THR A 1 96 ? -0.241 -16.877 9.247 1.00 91.31 96 THR A C 1
ATOM 702 O O . THR A 1 96 ? 0.498 -17.837 9.456 1.00 91.31 96 THR A O 1
ATOM 705 N N . GLY A 1 97 ? -0.543 -15.985 10.191 1.00 87.56 97 GLY A N 1
ATOM 706 C CA . GLY A 1 97 ? -0.196 -16.190 11.599 1.00 87.56 97 GLY A CA 1
ATOM 707 C C . GLY A 1 97 ? -1.144 -17.193 12.277 1.00 87.56 97 GLY A C 1
ATOM 708 O O . GLY A 1 97 ? -2.287 -17.335 11.832 1.00 87.56 97 GLY A O 1
ATOM 709 N N . PRO A 1 98 ? -0.726 -17.879 13.357 1.00 92.19 98 PRO A N 1
ATOM 710 C CA . PRO A 1 98 ? -1.602 -18.775 14.112 1.00 92.19 98 PRO A CA 1
ATOM 711 C C . PRO A 1 98 ? -2.876 -18.058 14.582 1.00 92.19 98 PRO A C 1
ATOM 713 O O . PRO A 1 98 ? -2.804 -17.049 15.279 1.00 92.19 98 PRO A O 1
ATOM 716 N N . GLY A 1 99 ? -4.045 -18.564 14.181 1.00 89.88 99 GLY A N 1
ATOM 717 C CA . GLY A 1 99 ? -5.341 -17.962 14.518 1.00 89.88 99 GLY A CA 1
ATOM 718 C C . GLY A 1 99 ? -5.681 -16.668 13.764 1.00 89.88 99 GLY A C 1
ATOM 719 O O . GLY A 1 99 ? -6.682 -16.034 14.090 1.00 89.88 99 GLY A O 1
ATOM 720 N N . LEU A 1 100 ? -4.886 -16.270 12.764 1.00 88.38 100 LEU A N 1
ATOM 721 C CA . LEU A 1 100 ? -5.124 -15.080 11.945 1.00 88.38 100 LEU A CA 1
ATOM 722 C C . LEU A 1 100 ? -5.587 -15.441 10.531 1.00 88.38 100 LEU A C 1
ATOM 724 O O . LEU A 1 100 ? -5.347 -16.533 10.018 1.00 88.38 100 LEU A O 1
ATOM 728 N N . THR A 1 101 ? -6.235 -14.480 9.877 1.00 88.19 101 THR A N 1
ATOM 729 C CA . THR A 1 101 ? -6.565 -14.573 8.454 1.00 88.19 101 THR A CA 1
ATOM 730 C C . THR A 1 101 ? -5.311 -14.416 7.597 1.00 88.19 101 THR A C 1
ATOM 732 O O . THR A 1 101 ? -4.411 -13.643 7.927 1.00 88.19 101 THR A O 1
ATOM 735 N N . SER A 1 102 ? -5.251 -15.149 6.482 1.00 90.81 102 SER A N 1
ATOM 736 C CA . SER A 1 102 ? -4.131 -15.053 5.541 1.00 90.81 102 SER A CA 1
ATOM 737 C C . SER A 1 102 ? -4.095 -13.683 4.863 1.00 90.81 102 SER A C 1
ATOM 739 O O . SER A 1 102 ? -5.124 -13.199 4.384 1.00 90.81 102 SER A O 1
ATOM 741 N N . ARG A 1 103 ? -2.915 -13.059 4.808 1.00 91.75 103 ARG A N 1
ATOM 742 C CA . ARG A 1 103 ? -2.668 -11.793 4.106 1.00 91.75 103 ARG A CA 1
ATOM 743 C C . ARG A 1 103 ? -1.718 -12.036 2.933 1.00 91.75 103 ARG A C 1
ATOM 745 O O . ARG A 1 103 ? -0.551 -12.357 3.137 1.00 91.75 103 ARG A O 1
ATOM 752 N N . GLN A 1 104 ? -2.221 -11.916 1.708 1.00 91.06 104 GLN A N 1
ATOM 753 C CA . GLN A 1 104 ? -1.414 -12.085 0.496 1.00 91.06 104 GLN A CA 1
ATOM 754 C C . GLN A 1 104 ? -0.650 -10.792 0.178 1.00 91.06 104 GLN A C 1
ATOM 756 O O . GLN A 1 104 ? -1.177 -9.697 0.376 1.00 91.06 104 GLN A O 1
ATOM 761 N N . VAL A 1 105 ? 0.582 -10.912 -0.323 1.00 91.56 105 VAL A N 1
ATOM 762 C CA . VAL A 1 105 ? 1.348 -9.752 -0.808 1.00 91.56 105 VAL A CA 1
ATOM 763 C C . VAL A 1 105 ? 0.586 -9.107 -1.967 1.00 91.56 105 VAL A C 1
ATOM 765 O O . VAL A 1 105 ? 0.057 -9.812 -2.822 1.00 91.56 105 VAL A O 1
ATOM 768 N N . GLY A 1 106 ? 0.494 -7.776 -1.968 1.00 88.56 106 GLY A N 1
ATOM 769 C CA . GLY A 1 106 ? -0.246 -7.024 -2.986 1.00 88.56 106 GLY A CA 1
ATOM 770 C C . GLY A 1 106 ? -1.758 -6.930 -2.764 1.00 88.56 106 GLY A C 1
ATOM 771 O O . GLY A 1 106 ? -2.424 -6.155 -3.446 1.00 88.56 106 GLY A O 1
ATOM 772 N N . ALA A 1 107 ? -2.320 -7.656 -1.791 1.00 88.25 107 ALA A N 1
ATOM 773 C CA . ALA A 1 107 ? -3.738 -7.537 -1.472 1.00 88.25 107 ALA A CA 1
ATOM 774 C C . ALA A 1 107 ? -4.052 -6.175 -0.835 1.00 88.25 107 ALA A C 1
ATOM 776 O O . ALA A 1 107 ? -3.443 -5.777 0.160 1.00 88.25 107 ALA A O 1
ATOM 777 N N . VAL A 1 108 ? -5.061 -5.489 -1.372 1.00 86.94 108 VAL A N 1
ATOM 778 C CA . VAL A 1 108 ? -5.582 -4.242 -0.801 1.00 86.94 108 VAL A CA 1
ATOM 779 C C . VAL A 1 108 ? -6.631 -4.579 0.249 1.00 86.94 108 VAL A C 1
ATOM 781 O O . VAL A 1 108 ? -7.599 -5.283 -0.034 1.00 86.94 108 VAL A O 1
ATOM 784 N N . MET A 1 109 ? -6.431 -4.098 1.475 1.00 86.06 109 MET A N 1
ATOM 785 C CA . MET A 1 109 ? -7.297 -4.408 2.613 1.00 86.06 109 MET A CA 1
ATOM 786 C C . MET A 1 109 ? -7.410 -3.215 3.563 1.00 86.06 109 MET A C 1
ATOM 788 O O . MET A 1 109 ? -6.570 -2.314 3.546 1.00 86.06 109 MET A O 1
ATOM 792 N N . GLY A 1 110 ? -8.415 -3.263 4.438 1.00 85.75 110 GLY A N 1
ATOM 793 C CA . GLY A 1 110 ? -8.710 -2.191 5.385 1.00 85.75 110 GLY A CA 1
ATOM 794 C C . GLY A 1 110 ? -9.548 -1.076 4.764 1.00 85.75 110 GLY A C 1
ATOM 795 O O . GLY A 1 110 ? -9.798 -1.061 3.564 1.00 85.75 110 GLY A O 1
ATOM 796 N N . GLU A 1 111 ? -9.980 -0.152 5.615 1.00 86.25 111 GLU A N 1
ATOM 797 C CA . GLU A 1 111 ? -10.828 0.982 5.251 1.00 86.25 111 GLU A CA 1
ATOM 798 C C . GLU A 1 111 ? -10.207 2.267 5.798 1.00 86.25 111 GLU A C 1
ATOM 800 O O . GLU A 1 111 ? -9.708 2.283 6.925 1.00 86.25 111 GLU A O 1
ATOM 805 N N . ALA A 1 112 ? -10.248 3.350 5.019 1.00 84.25 112 ALA A N 1
ATOM 806 C CA . ALA A 1 112 ? -9.713 4.647 5.444 1.00 84.25 112 ALA A CA 1
ATOM 807 C C . ALA A 1 112 ? -10.567 5.303 6.547 1.00 84.25 112 ALA A C 1
ATOM 809 O O . ALA A 1 112 ? -10.061 6.081 7.353 1.00 84.25 112 ALA A O 1
ATOM 810 N N . ALA A 1 113 ? -11.861 4.976 6.593 1.00 87.69 113 ALA A N 1
ATOM 811 C CA . ALA A 1 113 ? -12.783 5.409 7.632 1.00 87.69 113 ALA A CA 1
ATOM 812 C C . ALA A 1 113 ? -13.775 4.282 7.942 1.00 87.69 113 ALA A C 1
ATOM 814 O O . ALA A 1 113 ? -14.426 3.759 7.042 1.00 87.69 113 ALA A O 1
ATOM 815 N N . VAL A 1 114 ? -13.912 3.930 9.222 1.00 89.75 114 VAL A N 1
ATOM 816 C CA . VAL A 1 114 ? -14.873 2.924 9.690 1.00 89.75 114 VAL A CA 1
ATOM 817 C C . VAL A 1 114 ? -15.766 3.522 10.771 1.00 89.75 114 VAL A C 1
ATOM 819 O O . VAL A 1 114 ? -15.285 4.066 11.765 1.00 89.75 114 VAL A O 1
ATOM 822 N N . ALA A 1 115 ? -17.082 3.427 10.583 1.00 92.25 115 ALA A N 1
ATOM 823 C CA . ALA A 1 115 ? -18.040 3.707 11.644 1.00 92.25 115 ALA A CA 1
ATOM 824 C C . ALA A 1 115 ? -18.162 2.462 12.531 1.00 92.25 115 ALA A C 1
ATOM 826 O O . ALA A 1 115 ? -18.597 1.409 12.064 1.00 92.25 115 ALA A O 1
ATOM 827 N N . LEU A 1 116 ? -17.763 2.570 13.801 1.00 90.88 116 LEU A N 1
ATOM 828 C CA . LEU A 1 116 ? -17.859 1.452 14.737 1.00 90.88 116 LEU A CA 1
ATOM 829 C C . LEU A 1 116 ? -19.312 1.220 15.152 1.00 90.88 116 LEU A C 1
ATOM 831 O O . LEU A 1 116 ? -20.003 2.118 15.631 1.00 90.88 116 LEU A O 1
ATOM 835 N N . THR A 1 117 ? -19.754 -0.020 15.004 1.00 93.56 117 THR A N 1
ATOM 836 C CA . THR A 1 117 ? -21.008 -0.516 15.568 1.00 93.56 117 THR A CA 1
ATOM 837 C C . THR A 1 117 ? -20.791 -0.986 17.005 1.00 93.56 117 THR A C 1
ATOM 839 O O . THR A 1 117 ? -19.674 -1.316 17.402 1.00 93.56 117 THR A O 1
ATOM 842 N N . VAL A 1 118 ? -21.870 -1.091 17.790 1.00 90.75 118 VAL A N 1
ATOM 843 C CA . VAL A 1 118 ? -21.802 -1.619 19.168 1.00 90.75 118 VAL A CA 1
ATOM 844 C C . VAL A 1 118 ? -21.175 -3.019 19.208 1.00 90.75 118 VAL A C 1
ATOM 846 O O . VAL A 1 118 ? -20.418 -3.316 20.120 1.00 90.75 118 VAL A O 1
ATOM 849 N N . GLY A 1 119 ? -21.411 -3.861 18.195 1.00 93.25 119 GLY A N 1
ATOM 850 C CA . GLY A 1 119 ? -20.813 -5.200 18.113 1.00 93.25 119 GLY A CA 1
ATOM 851 C C . GLY A 1 119 ? -19.294 -5.212 17.893 1.00 93.25 119 GLY A C 1
ATOM 852 O O . GLY A 1 119 ? -18.659 -6.237 18.118 1.00 93.25 119 GLY A O 1
ATOM 853 N N . GLN A 1 120 ? -18.701 -4.091 17.476 1.00 92.88 120 GLN A N 1
ATOM 854 C CA . GLN A 1 120 ? -17.252 -3.931 17.293 1.00 92.88 120 GLN A CA 1
ATOM 855 C C . GLN A 1 120 ? -16.570 -3.305 18.516 1.00 92.88 120 GLN A C 1
ATOM 857 O O . GLN A 1 120 ? -15.357 -3.105 18.508 1.00 92.88 120 GLN A O 1
ATOM 862 N N . ILE A 1 121 ? -17.334 -2.997 19.566 1.00 90.88 121 ILE A N 1
ATOM 863 C CA . ILE A 1 121 ? -16.826 -2.463 20.824 1.00 90.88 121 ILE A CA 1
ATOM 864 C C . ILE A 1 121 ? -17.059 -3.539 21.888 1.00 90.88 121 ILE A C 1
ATOM 866 O O . ILE A 1 121 ? -18.214 -3.808 22.225 1.00 90.88 121 ILE A O 1
ATOM 870 N N 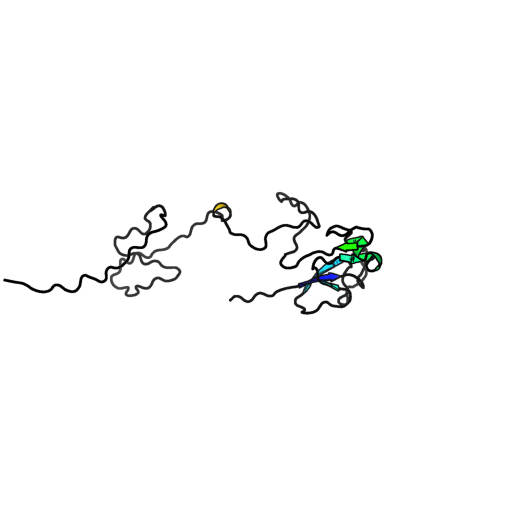. PRO A 1 122 ? -16.002 -4.177 22.424 1.00 92.00 122 PRO A N 1
ATOM 871 C CA . PRO A 1 122 ? -16.159 -5.159 23.487 1.00 92.00 122 PRO A CA 1
ATOM 872 C C . PRO A 1 122 ? -17.008 -4.605 24.645 1.00 92.00 122 PRO A C 1
ATOM 874 O O . PRO A 1 122 ? -16.861 -3.422 24.990 1.00 92.00 122 PRO A O 1
ATOM 877 N N . PRO A 1 123 ? -17.886 -5.428 25.256 1.00 88.81 123 PRO A N 1
ATOM 878 C CA . PRO A 1 123 ? -18.650 -5.012 26.421 1.00 88.81 123 PRO A CA 1
ATOM 879 C C . PRO A 1 123 ? -17.711 -4.470 27.495 1.00 88.81 123 PRO A C 1
ATOM 881 O O . PRO A 1 123 ? -16.791 -5.155 27.937 1.00 88.81 123 PRO A O 1
ATOM 884 N N . HIS A 1 124 ? -17.943 -3.229 27.900 1.00 89.69 124 HIS A N 1
ATOM 885 C CA . HIS A 1 124 ? -17.177 -2.564 28.941 1.00 89.69 124 HIS A CA 1
ATOM 886 C C . HIS A 1 124 ? -18.137 -1.855 29.891 1.00 89.69 124 HIS A C 1
ATOM 888 O O . HIS A 1 124 ? -19.233 -1.439 29.513 1.00 89.69 124 HIS A O 1
ATOM 894 N N . THR A 1 125 ? -17.730 -1.744 31.150 1.00 81.81 125 THR A N 1
ATOM 895 C CA . THR A 1 125 ? -18.503 -1.081 32.199 1.00 81.81 125 THR A CA 1
ATOM 896 C C . THR A 1 125 ? -17.645 -0.020 32.856 1.00 81.81 125 THR A C 1
ATOM 898 O O . THR A 1 125 ? -16.471 -0.259 33.130 1.00 81.81 125 THR A O 1
ATOM 901 N N . HIS A 1 126 ? -18.250 1.113 33.184 1.00 81.38 126 HIS A N 1
ATOM 902 C CA . HIS A 1 126 ? -17.629 2.116 34.037 1.00 81.38 126 HIS A CA 1
ATOM 903 C C . HIS A 1 126 ? -18.209 1.985 35.445 1.00 81.38 126 HIS A C 1
ATOM 905 O O . HIS A 1 126 ? -19.425 2.049 35.623 1.00 81.38 126 HIS A O 1
ATOM 911 N N . GLN A 1 127 ? -17.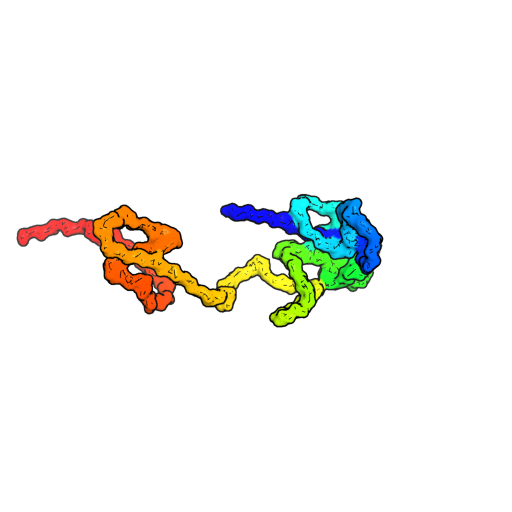351 1.802 36.448 1.00 74.06 127 GLN A N 1
ATOM 912 C CA . GLN A 1 127 ? -17.763 1.948 37.841 1.00 74.06 127 GLN A CA 1
ATOM 913 C C . GLN A 1 127 ? -17.846 3.441 38.159 1.00 74.06 127 GLN A C 1
ATOM 915 O O . GLN A 1 127 ? -16.861 4.161 38.012 1.00 74.06 127 GLN A O 1
ATOM 920 N N . LEU A 1 128 ? -19.014 3.913 38.591 1.00 60.94 128 LEU A N 1
ATOM 921 C CA . LEU A 1 128 ? -19.147 5.258 39.141 1.00 60.94 128 LEU A CA 1
ATOM 922 C C . LEU A 1 128 ? -19.054 5.169 40.662 1.00 60.94 128 LEU A C 1
ATOM 924 O O . LEU A 1 128 ? -19.890 4.532 41.306 1.00 60.94 128 LEU A O 1
ATOM 928 N N . THR A 1 129 ? -18.060 5.843 41.231 1.00 61.56 129 THR A N 1
ATOM 929 C CA . THR A 1 129 ? -17.977 6.067 42.674 1.00 61.56 129 THR A CA 1
ATOM 930 C C . THR A 1 129 ? -18.736 7.347 42.998 1.00 61.56 129 THR A C 1
ATOM 932 O O . THR A 1 129 ? -18.303 8.442 42.643 1.00 61.56 129 THR A O 1
ATOM 935 N N . ALA A 1 130 ? -19.882 7.217 43.661 1.00 56.69 130 ALA A N 1
ATOM 936 C CA . ALA A 1 130 ? -20.632 8.354 44.178 1.00 56.69 130 ALA A CA 1
ATOM 937 C C . ALA A 1 130 ? -20.390 8.484 45.685 1.00 56.69 130 ALA A C 1
ATOM 939 O O . ALA A 1 130 ? -20.518 7.512 46.428 1.00 56.69 130 ALA A O 1
ATOM 940 N N . TRP A 1 131 ? -20.066 9.694 46.139 1.00 45.22 131 TRP A N 1
ATOM 941 C CA . TRP A 1 131 ? -20.013 10.007 47.563 1.00 45.22 131 TRP A CA 1
ATOM 942 C C . TRP A 1 131 ? -21.432 10.268 48.076 1.00 45.22 131 TRP A C 1
ATOM 944 O O . TRP A 1 131 ? -22.106 11.186 47.608 1.00 45.22 131 TRP A O 1
ATOM 954 N N . GLN A 1 132 ? -21.887 9.481 49.052 1.00 49.19 132 GLN A N 1
ATOM 955 C CA . GLN A 1 132 ? -23.072 9.818 49.840 1.00 49.19 132 GLN A CA 1
ATOM 956 C C . GLN A 1 132 ? -22.646 10.789 50.945 1.00 49.19 132 GLN A C 1
ATOM 958 O O . GLN A 1 132 ? -22.095 10.382 51.966 1.00 49.19 132 GLN A O 1
ATOM 963 N N . ALA A 1 133 ? -22.860 12.089 50.738 1.00 49.88 133 ALA A N 1
ATOM 964 C CA . ALA A 1 133 ? -22.631 13.073 51.787 1.00 49.88 133 ALA A CA 1
ATOM 965 C C . ALA A 1 133 ? -23.743 12.961 52.841 1.00 49.88 133 ALA A C 1
ATOM 967 O O . ALA A 1 133 ? -24.768 13.631 52.752 1.00 49.88 133 ALA A O 1
ATOM 968 N N . GLN A 1 134 ? -23.526 12.153 53.878 1.00 51.03 134 GLN A N 1
ATOM 969 C CA . GLN A 1 134 ? -24.242 12.310 55.144 1.00 51.03 134 GLN A CA 1
ATOM 970 C C . GLN A 1 134 ? -23.485 13.309 56.033 1.00 51.03 134 GLN A C 1
ATOM 972 O O . GLN A 1 134 ? -23.159 13.012 57.176 1.00 51.03 134 GLN A O 1
ATOM 977 N N . GLN A 1 135 ? -23.119 14.479 55.496 1.00 45.41 135 GLN A N 1
ATOM 978 C CA . GLN A 1 135 ? -22.457 15.538 56.262 1.00 45.41 135 GLN A CA 1
ATOM 979 C C . GLN A 1 135 ? -22.940 16.917 55.814 1.00 45.41 135 GLN A C 1
ATOM 981 O O . GLN A 1 135 ? -22.791 17.328 54.665 1.00 45.41 135 GLN A O 1
ATOM 986 N N . THR A 1 136 ? -23.510 17.639 56.771 1.00 47.06 136 THR A N 1
ATOM 987 C CA . THR A 1 136 ? -24.224 18.919 56.673 1.00 47.06 136 THR A CA 1
ATOM 988 C C . THR A 1 136 ? -23.344 20.121 56.273 1.00 47.06 136 THR A C 1
ATOM 990 O O . THR A 1 136 ? -23.739 21.259 56.499 1.00 47.06 136 THR A O 1
ATOM 993 N N . ALA A 1 137 ? -22.150 19.917 55.701 1.00 47.78 137 ALA A N 1
ATOM 994 C CA . ALA A 1 137 ? -21.153 20.984 55.542 1.00 47.78 137 ALA A CA 1
ATOM 995 C C . ALA A 1 137 ? -20.340 20.967 54.231 1.00 47.78 137 ALA A C 1
ATOM 997 O O . ALA A 1 137 ? -19.273 21.574 54.181 1.00 47.78 137 ALA A O 1
ATOM 998 N N . GLN A 1 138 ? -20.806 20.320 53.156 1.00 47.34 138 GLN A N 1
ATOM 999 C CA . GLN A 1 138 ? -20.085 20.350 51.874 1.00 47.34 138 GLN A CA 1
ATOM 1000 C C . GLN A 1 138 ? -20.796 21.224 50.829 1.00 47.34 138 GLN A C 1
ATOM 1002 O O . GLN A 1 138 ? -21.672 20.790 50.084 1.00 47.34 138 GLN A O 1
ATOM 1007 N N . THR A 1 139 ? -20.389 22.493 50.770 1.00 47.62 139 THR A N 1
ATOM 1008 C CA . THR A 1 139 ? -20.895 23.534 49.856 1.00 47.62 139 THR A CA 1
ATOM 1009 C C . THR A 1 139 ? -20.137 23.544 48.524 1.00 47.62 139 THR A C 1
ATOM 1011 O O . THR A 1 139 ? -19.757 24.599 48.028 1.00 47.62 139 THR A O 1
ATOM 1014 N N . VAL A 1 140 ? -19.874 22.382 47.924 1.00 49.00 140 VAL A N 1
ATOM 1015 C CA . VAL A 1 140 ? -19.303 22.321 46.567 1.00 49.00 140 VAL A CA 1
ATOM 1016 C C . VAL A 1 140 ? -20.213 21.459 45.701 1.00 49.00 140 VAL A C 1
ATOM 1018 O O . VAL A 1 140 ? -20.054 20.249 45.589 1.00 49.00 140 VAL A O 1
ATOM 1021 N N . LYS A 1 141 ? -21.222 22.112 45.113 1.00 51.09 141 LYS A N 1
ATOM 1022 C CA . LYS A 1 141 ? -22.204 21.525 44.186 1.00 51.09 141 LYS A CA 1
ATOM 1023 C C . LYS A 1 141 ? -21.700 21.558 42.739 1.00 51.09 141 LYS A C 1
ATOM 1025 O O . LYS A 1 141 ? -22.419 22.018 41.856 1.00 51.09 141 LYS A O 1
ATOM 1030 N N . VAL A 1 142 ? -20.461 21.147 42.485 1.00 52.81 142 VAL A N 1
ATOM 1031 C CA . VAL A 1 142 ? -19.924 21.142 41.116 1.00 52.81 142 VAL A CA 1
ATOM 1032 C C . VAL A 1 142 ? -19.474 19.726 40.772 1.00 52.81 142 VAL A C 1
ATOM 1034 O O . VAL A 1 142 ? -18.493 19.259 41.348 1.00 52.81 142 VAL A O 1
ATOM 1037 N N . PRO A 1 143 ? -20.190 19.026 39.873 1.00 53.38 143 PRO A N 1
ATOM 1038 C CA . PRO A 1 143 ? -19.722 17.764 39.316 1.00 53.38 143 PRO A CA 1
ATOM 1039 C C . PRO A 1 143 ? -18.354 17.954 38.655 1.00 53.38 143 PRO A C 1
ATOM 1041 O O . PRO A 1 143 ? -18.145 18.931 37.934 1.00 53.38 143 PRO A O 1
ATOM 1044 N N . THR A 1 144 ? -17.434 17.016 38.867 1.00 53.81 144 THR A N 1
ATOM 1045 C CA . THR A 1 144 ? -16.191 16.933 38.084 1.00 53.81 144 THR A CA 1
ATOM 1046 C C . THR A 1 144 ? -16.276 15.778 37.090 1.00 53.81 144 THR A C 1
ATOM 1048 O O . THR A 1 144 ? -17.192 14.961 37.153 1.00 53.81 144 THR A O 1
ATOM 1051 N N . ALA A 1 145 ? -15.302 15.673 36.179 1.00 54.78 145 ALA A N 1
ATOM 1052 C CA . ALA A 1 145 ? -15.252 14.619 35.159 1.00 54.78 145 ALA A CA 1
ATOM 1053 C C . ALA A 1 145 ? -15.290 13.177 35.722 1.00 54.78 145 ALA A C 1
ATOM 1055 O O . ALA A 1 145 ? -15.538 12.238 34.971 1.00 54.78 145 ALA A O 1
ATOM 1056 N N . SER A 1 146 ? -15.069 12.997 37.028 1.00 50.75 146 SER A N 1
ATOM 1057 C CA . SER A 1 146 ? -15.082 11.706 37.724 1.00 50.75 146 SER A CA 1
ATOM 1058 C C . SER A 1 146 ? -16.043 11.639 38.919 1.00 50.75 146 SER A C 1
ATOM 1060 O O . SER A 1 146 ? -16.056 10.626 39.616 1.00 50.75 146 SER A O 1
ATOM 1062 N N . THR A 1 147 ? -16.851 12.676 39.183 1.00 50.31 147 THR A N 1
ATOM 1063 C CA . THR A 1 147 ? -17.768 12.692 40.338 1.00 50.31 147 THR A CA 1
ATOM 1064 C C . THR A 1 147 ? -19.169 13.171 39.958 1.00 50.31 147 THR A C 1
ATOM 1066 O O . THR A 1 147 ? -19.378 14.313 39.550 1.00 50.31 147 THR A O 1
ATOM 1069 N N . GLY A 1 148 ? -20.156 12.282 40.110 1.00 54.12 148 GLY A N 1
ATOM 1070 C CA . GLY A 1 148 ? -21.576 12.624 40.026 1.00 54.12 148 GLY A CA 1
ATOM 1071 C C . GLY A 1 148 ? -22.119 13.048 41.392 1.00 54.12 148 GLY A C 1
ATOM 1072 O O . GLY A 1 148 ? -21.820 12.413 42.403 1.00 54.12 148 GLY A O 1
ATOM 1073 N N . LEU A 1 149 ? -22.928 14.111 41.430 1.00 54.88 149 LEU A N 1
ATOM 1074 C CA . LEU A 1 149 ? -23.625 14.542 42.642 1.00 54.88 149 LEU A CA 1
ATOM 1075 C C . LEU A 1 149 ? -24.896 13.699 42.831 1.00 54.88 149 LEU A C 1
ATOM 1077 O O . LEU A 1 149 ? -25.839 13.816 42.051 1.00 54.88 149 LEU A O 1
ATOM 1081 N N . ALA A 1 150 ? -24.939 12.875 43.876 1.00 53.19 150 ALA A N 1
ATOM 1082 C CA . ALA A 1 150 ? -26.152 12.184 44.295 1.00 53.19 150 ALA A CA 1
ATOM 1083 C C . ALA A 1 150 ? -26.942 13.073 45.265 1.00 53.19 150 ALA A C 1
ATOM 1085 O O . ALA A 1 150 ? -26.527 13.280 46.404 1.00 53.19 150 ALA A O 1
ATOM 1086 N N . GLY A 1 151 ? -28.067 13.634 44.818 1.00 50.31 151 GLY A N 1
ATOM 1087 C CA . GLY A 1 151 ? -29.012 14.300 45.716 1.00 50.31 151 GLY A CA 1
ATOM 1088 C C . GLY A 1 151 ? -29.728 13.284 46.613 1.00 50.31 151 GLY A C 1
ATOM 1089 O O . GLY A 1 151 ? -30.004 12.163 46.183 1.00 50.31 151 GLY A O 1
ATOM 1090 N N . ASN A 1 152 ? -30.043 13.674 47.851 1.00 47.06 152 ASN A N 1
ATOM 1091 C CA . ASN A 1 152 ? -30.810 12.840 48.780 1.00 47.06 152 ASN A CA 1
ATOM 1092 C C . ASN A 1 152 ? -32.114 12.349 48.122 1.00 47.06 152 ASN A C 1
ATOM 1094 O O . ASN A 1 152 ? -32.910 13.159 47.652 1.00 47.06 152 ASN A O 1
ATOM 1098 N N . GLY A 1 153 ? -32.323 11.030 48.095 1.00 49.41 153 GLY A N 1
ATOM 1099 C CA . GLY A 1 153 ? -33.550 10.401 47.589 1.00 49.41 153 GLY A CA 1
ATOM 1100 C C . GLY A 1 153 ? -33.610 10.110 46.082 1.00 49.41 153 GLY A C 1
ATOM 1101 O O . GLY A 1 153 ? -34.626 9.591 45.628 1.00 49.41 153 GLY A O 1
ATOM 1102 N N . ALA A 1 154 ? -32.559 10.386 45.300 1.00 49.12 154 ALA A N 1
ATOM 1103 C CA . ALA A 1 154 ? -32.530 10.044 43.874 1.00 49.12 154 ALA A CA 1
ATOM 1104 C C . ALA A 1 154 ? -31.801 8.703 43.632 1.00 49.12 154 ALA A C 1
ATOM 1106 O O . ALA A 1 154 ? -30.616 8.594 43.960 1.00 49.12 154 ALA A O 1
ATOM 1107 N N . PRO A 1 155 ? -32.450 7.673 43.050 1.00 45.50 155 PRO A N 1
ATOM 1108 C CA . PRO A 1 155 ? -31.756 6.449 42.666 1.00 45.50 155 PRO A CA 1
ATOM 1109 C C . PRO A 1 155 ? -30.729 6.763 41.572 1.00 45.50 155 PRO A C 1
ATOM 1111 O O . PRO A 1 155 ? -31.079 7.240 40.495 1.00 45.50 155 PRO A O 1
ATOM 1114 N N . LEU A 1 156 ? -29.453 6.479 41.848 1.00 50.38 156 LEU A N 1
ATOM 1115 C CA . LEU A 1 156 ? -28.331 6.784 40.947 1.00 50.38 156 LEU A CA 1
ATOM 1116 C C . LEU A 1 156 ? -28.315 5.944 39.663 1.00 50.38 156 LEU A C 1
ATOM 1118 O O . LEU A 1 156 ? -27.591 6.270 38.729 1.00 50.38 156 LEU A O 1
ATOM 1122 N N . TYR A 1 157 ? -29.150 4.908 39.593 1.00 46.25 157 TYR A N 1
ATOM 1123 C CA . TYR A 1 157 ? -29.440 4.170 38.372 1.00 46.25 157 TYR A CA 1
ATOM 1124 C C . TYR A 1 157 ? -30.928 3.839 38.359 1.00 46.25 157 TYR A C 1
ATOM 1126 O O . TYR A 1 157 ? -31.402 3.059 39.186 1.00 46.25 157 TYR A O 1
ATOM 1134 N N . THR A 1 158 ? -31.679 4.396 37.412 1.00 40.94 158 THR A N 1
ATOM 1135 C CA . THR A 1 158 ? -32.937 3.768 37.004 1.00 40.94 158 THR A CA 1
ATOM 1136 C C . THR A 1 158 ? -32.631 2.932 35.772 1.00 40.94 158 THR A C 1
ATOM 1138 O O . THR A 1 158 ? -32.011 3.410 34.822 1.00 40.94 158 THR A O 1
ATOM 1141 N N . ARG A 1 159 ? -33.027 1.654 35.785 1.00 41.22 159 ARG A N 1
ATOM 1142 C CA . ARG A 1 159 ? -33.041 0.805 34.586 1.00 41.22 159 ARG A CA 1
ATOM 1143 C C . ARG A 1 159 ? -34.156 1.306 33.665 1.00 41.22 159 ARG A C 1
ATOM 1145 O O . ARG A 1 159 ? -35.200 0.677 33.550 1.00 41.22 159 ARG A O 1
ATOM 1152 N N . ALA A 1 160 ? -33.953 2.479 33.075 1.00 39.25 160 ALA A N 1
ATOM 1153 C CA . ALA A 1 160 ? -34.846 3.076 32.103 1.00 39.25 160 ALA A CA 1
ATOM 1154 C C . ALA A 1 160 ? -34.235 2.890 30.711 1.00 39.25 160 ALA A C 1
ATOM 1156 O O . ALA A 1 160 ? -33.179 3.424 30.379 1.00 39.25 160 ALA A O 1
ATOM 1157 N N . GLN A 1 161 ? -34.914 2.055 29.933 1.00 35.31 161 GLN A N 1
ATOM 1158 C CA . GLN A 1 161 ? -34.690 1.768 28.521 1.00 35.31 161 GLN A CA 1
ATOM 1159 C C . GLN A 1 161 ? -34.498 3.071 27.714 1.00 35.31 161 GLN A C 1
ATOM 1161 O O . GLN A 1 161 ? -35.291 4.002 27.884 1.00 35.31 161 GLN A O 1
ATOM 1166 N N . PRO A 1 162 ? -33.485 3.173 26.832 1.00 38.38 162 PRO A N 1
ATOM 1167 C CA . PRO A 1 162 ? -33.200 4.420 26.140 1.00 38.38 162 PRO A CA 1
ATOM 1168 C C . PRO A 1 162 ? -34.296 4.673 25.104 1.00 38.38 162 PRO A C 1
ATOM 1170 O O . PRO A 1 162 ? -34.439 3.914 24.148 1.00 38.38 162 PRO A O 1
ATOM 1173 N N . THR A 1 163 ? -35.070 5.744 25.271 1.00 39.88 163 THR A N 1
ATOM 1174 C CA . THR A 1 163 ? -35.930 6.253 24.198 1.00 39.88 163 THR A CA 1
ATOM 1175 C C . THR A 1 163 ? -35.386 7.596 23.744 1.00 39.88 163 THR A C 1
ATOM 1177 O O . THR A 1 163 ? -35.424 8.599 24.451 1.00 39.88 163 THR A O 1
ATOM 1180 N N . HIS A 1 164 ? -34.791 7.579 22.553 1.00 43.88 164 HIS A N 1
ATOM 1181 C CA . HIS A 1 164 ? -34.449 8.785 21.819 1.00 43.88 164 HIS A CA 1
ATOM 1182 C C . HIS A 1 164 ? -35.717 9.598 21.541 1.00 43.88 164 HIS A C 1
ATOM 1184 O O . HIS A 1 164 ? -36.716 9.059 21.069 1.00 43.88 164 HIS A O 1
ATOM 1190 N N . GLY A 1 165 ? -35.612 10.910 21.742 1.00 48.75 165 GLY A N 1
ATOM 1191 C CA . GLY A 1 165 ? -36.470 11.892 21.093 1.00 48.75 165 GLY A CA 1
ATOM 1192 C C . GLY A 1 165 ? -37.748 12.245 21.846 1.00 48.75 165 GLY A C 1
ATOM 1193 O O . GLY A 1 165 ? -38.778 11.591 21.691 1.00 48.75 165 GLY A O 1
ATOM 1194 N N . ARG A 1 166 ? -37.705 13.389 22.536 1.00 39.72 166 ARG A N 1
ATOM 1195 C CA . ARG A 1 166 ? -38.618 14.517 22.284 1.00 39.72 166 ARG A CA 1
ATOM 1196 C C . ARG A 1 166 ? -38.192 15.745 23.099 1.00 39.72 166 ARG A C 1
ATOM 1198 O O . ARG A 1 166 ? -38.103 15.681 24.319 1.00 39.72 166 ARG A O 1
ATOM 1205 N N . ASN A 1 167 ? -37.962 16.860 22.403 1.00 45.62 167 ASN A N 1
ATOM 1206 C CA . ASN A 1 167 ? -38.072 18.206 22.973 1.00 45.62 167 ASN A CA 1
ATOM 1207 C C . ASN A 1 167 ? -39.486 18.392 23.544 1.00 45.62 167 ASN A C 1
ATOM 1209 O O . ASN A 1 167 ? -40.451 17.988 22.887 1.00 45.62 167 ASN A O 1
ATOM 1213 N N . PRO A 1 168 ? -39.627 19.081 24.685 1.00 39.97 168 PRO A N 1
ATOM 1214 C CA . PRO A 1 168 ? -40.742 20.013 24.815 1.00 39.97 168 PRO A CA 1
ATOM 1215 C C . PRO A 1 168 ? -40.264 21.420 25.182 1.00 39.97 168 PRO A C 1
ATOM 1217 O O . PRO A 1 168 ? -39.587 21.667 26.176 1.00 39.97 168 PRO A O 1
ATOM 1220 N N . VAL A 1 169 ? -40.660 22.316 24.292 1.00 47.38 169 VAL A N 1
ATOM 1221 C CA . VAL A 1 169 ? -40.648 23.772 24.323 1.00 47.38 169 VAL A CA 1
ATOM 1222 C C . VAL A 1 169 ? -41.257 24.331 25.624 1.00 47.38 169 VAL A C 1
ATOM 1224 O O . VAL A 1 169 ? -42.313 23.886 26.054 1.00 47.38 169 VAL A O 1
ATOM 1227 N N . ASP A 1 170 ? -40.572 25.342 26.168 1.00 50.78 170 ASP A N 1
ATOM 1228 C CA . ASP A 1 170 ? -41.095 26.533 26.862 1.00 50.78 170 ASP A CA 1
ATOM 1229 C C . ASP A 1 170 ? -41.944 26.384 28.145 1.00 50.78 170 ASP A C 1
ATOM 1231 O O . ASP A 1 170 ? -43.127 26.063 28.116 1.00 50.78 170 ASP A O 1
ATOM 1235 N N . THR A 1 171 ? -41.368 26.787 29.285 1.00 46.66 171 THR A N 1
ATOM 1236 C CA . THR A 1 171 ? -42.126 27.116 30.509 1.00 46.66 171 THR A CA 1
ATOM 1237 C C . THR A 1 171 ? -41.988 28.584 30.933 1.00 46.66 171 THR A C 1
ATOM 1239 O O . THR A 1 171 ? -42.203 28.918 32.100 1.00 46.66 171 THR A O 1
ATOM 1242 N N . ARG A 1 172 ? -41.655 29.515 30.027 1.00 51.59 172 ARG A N 1
ATOM 1243 C CA . ARG A 1 172 ? -41.645 30.957 30.332 1.00 51.59 172 ARG A CA 1
ATOM 1244 C C . ARG A 1 172 ? -43.003 31.609 30.059 1.00 51.59 172 ARG A C 1
ATOM 1246 O O . ARG A 1 172 ? -43.079 32.565 29.298 1.00 51.59 172 ARG A O 1
ATOM 1253 N N . ARG A 1 173 ? -44.071 31.165 30.730 1.00 53.03 173 ARG A N 1
ATOM 1254 C CA . ARG A 1 173 ? -45.29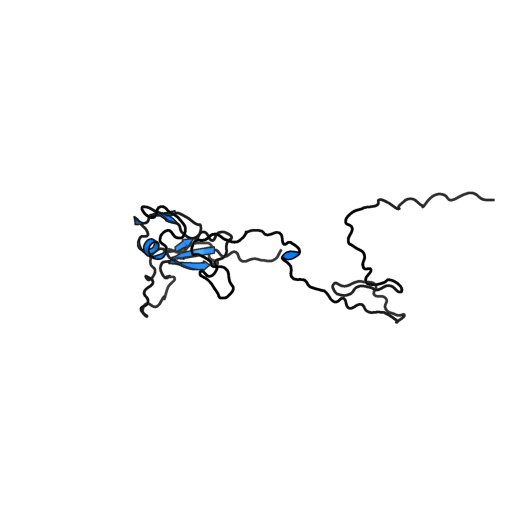0 31.985 30.907 1.00 53.03 173 ARG A CA 1
ATOM 1255 C C . ARG A 1 173 ? -46.178 31.462 32.038 1.00 53.03 173 ARG A C 1
ATOM 1257 O O . ARG A 1 173 ? -47.180 30.800 31.818 1.00 53.03 173 ARG A O 1
ATOM 1264 N N . ALA A 1 174 ? -45.790 31.786 33.268 1.00 45.94 174 ALA A N 1
ATOM 1265 C CA . ALA A 1 174 ? -46.695 31.800 34.423 1.00 45.94 174 ALA A CA 1
ATOM 1266 C C . ALA A 1 174 ? -46.280 32.875 35.450 1.00 45.94 174 ALA A C 1
ATOM 1268 O O . ALA A 1 174 ? -46.406 32.696 36.658 1.00 45.94 174 ALA A O 1
ATOM 1269 N N . ARG A 1 175 ? -45.739 34.000 34.966 1.00 54.06 175 ARG A N 1
ATOM 1270 C CA . ARG A 1 175 ? -45.787 35.280 35.677 1.00 54.06 175 ARG A CA 1
ATOM 1271 C C . ARG A 1 175 ? -46.783 36.139 34.905 1.00 54.06 175 ARG A C 1
ATOM 1273 O O . ARG A 1 175 ? -46.674 36.185 33.685 1.00 54.06 175 ARG A O 1
ATOM 1280 N N . ASP A 1 176 ? -47.727 36.722 35.637 1.00 55.16 176 ASP A N 1
ATOM 1281 C CA . ASP A 1 176 ? -48.755 37.691 35.218 1.00 55.16 176 ASP A CA 1
ATOM 1282 C C . ASP A 1 176 ? -50.186 37.134 35.201 1.00 55.16 176 ASP A C 1
ATOM 1284 O O . ASP A 1 176 ? -50.766 36.854 34.158 1.00 55.16 176 ASP A O 1
ATOM 1288 N N . ALA A 1 177 ? -50.758 37.023 36.402 1.00 48.53 177 ALA A N 1
ATOM 1289 C CA . ALA A 1 177 ? -52.141 37.417 36.680 1.00 48.53 177 ALA A CA 1
ATOM 1290 C C . ALA A 1 177 ? -52.311 37.579 38.201 1.00 48.53 177 ALA A C 1
ATOM 1292 O O . ALA A 1 177 ? -52.853 36.727 38.900 1.00 48.53 177 ALA A O 1
ATOM 1293 N N . SER A 1 178 ? -51.770 38.682 38.719 1.00 57.25 178 SER A N 1
ATOM 1294 C CA . SER A 1 178 ? -52.262 39.327 39.935 1.00 57.25 178 SER A CA 1
ATOM 1295 C C . SER A 1 178 ? -53.695 39.840 39.725 1.00 57.25 178 SER A C 1
ATOM 1297 O O . SER A 1 178 ? -54.030 40.229 38.608 1.00 57.25 178 SER A O 1
ATOM 1299 N N . ASN A 1 179 ? -54.435 39.990 40.829 1.00 47.00 179 ASN A N 1
ATOM 1300 C CA . ASN A 1 179 ? -55.684 40.755 41.003 1.00 47.00 179 ASN A CA 1
ATOM 1301 C C . ASN A 1 179 ? -56.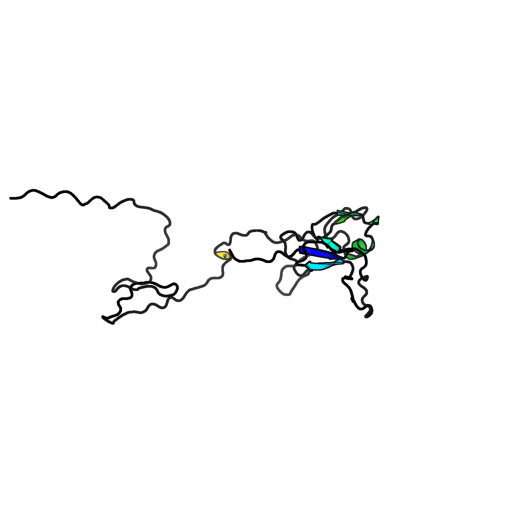992 40.004 40.703 1.00 47.00 179 ASN A C 1
ATOM 1303 O O . ASN A 1 179 ? -57.429 39.947 39.561 1.00 47.00 179 ASN A O 1
ATOM 1307 N N . ASN A 1 180 ? -57.697 39.554 41.746 1.00 38.59 180 ASN A N 1
ATOM 1308 C CA . ASN A 1 180 ? -58.750 40.372 42.367 1.00 38.59 180 ASN A CA 1
ATOM 1309 C C . ASN A 1 180 ? -59.292 39.684 43.638 1.00 38.59 180 ASN A C 1
ATOM 1311 O O . ASN A 1 180 ? -59.700 38.527 43.584 1.00 38.59 180 ASN A O 1
ATOM 1315 N N . ALA A 1 181 ? -59.286 40.408 44.758 1.00 41.81 181 ALA A N 1
ATOM 1316 C CA . ALA A 1 181 ? -60.122 40.138 45.940 1.00 41.81 181 ALA A CA 1
ATOM 1317 C C . ALA A 1 181 ? -61.546 40.721 45.679 1.00 41.81 181 ALA A C 1
ATOM 1319 O O . ALA A 1 181 ? -61.749 41.236 44.570 1.00 41.81 181 ALA A O 1
ATOM 1320 N N . PRO A 1 182 ? -62.538 40.728 46.599 1.00 50.31 182 PRO A N 1
ATOM 1321 C CA . PRO A 1 182 ? -62.498 40.564 48.063 1.00 50.31 182 PRO A CA 1
ATOM 1322 C C . PRO A 1 182 ? -62.748 39.143 48.585 1.00 50.31 182 PRO A C 1
ATOM 1324 O O . PRO A 1 182 ? -63.542 38.400 47.966 1.00 50.31 182 PRO A O 1
#

Foldseek 3Di:
DDDDQDWWKKFQQDQADAPDPDPDDDCPDPRDHHGDIDTDSDPDADPRMDTQQFDKDFCVVRVSSCVVCPQLQHDPSPGIHTGHHCPLHDDDDAADDVVDDHHHRNDDDDDSDDDDDPVNDPDDDDDQDEDDPPDPDDPDPDDDPRYDHDDPPDDPDDPDDDDDDDDDDDPPDDPDDDDDDD

Secondary structure (DSSP, 8-state):
-------EEEEE-SSSBP--SSS-----SS-PBTT-EEEE--SSPPTTEEE-B--EEETTT-HHHHHHHTTTT-S-SSSEEEPPB-TT------B--TTS--B-TT-----SS----GGGS----PPP-------TT------BTTB----TT--S--------------------------

Radius of gyration: 32.01 Å; chains: 1; bounding box: 91×60×77 Å